Protein AF-A0A937VAP9-F1 (afdb_monomer_lite)

Radius of gyration: 16.81 Å; chains: 1; bounding box: 30×24×38 Å

Secondary structure (DSSP, 8-state):
-TTT--EE-TTSBEEESTTTT-BPPPP------HHHHHHH-TTPPPP--

Foldseek 3Di:
DVPQPFDADPQQATCDHPQHRDGDDDDDDDDDDPVVCCVVPVVDDDDDD

pLDDT: mean 93.33, std 3.64, range [78.75, 97.62]

Sequence (49 aa):
DLETGSEWTILGHASSGPLAGEKLVPVVAVNHFWFSWAAFSPETRIFMP

Structure (mmCIF, N/CA/C/O backbone):
data_AF-A0A937VAP9-F1
#
_entry.id   AF-A0A937VAP9-F1
#
loop_
_atom_site.group_PDB
_atom_site.id
_atom_site.type_symbol
_atom_site.label_atom_id
_atom_site.label_alt_id
_atom_site.label_comp_id
_atom_site.label_asym_id
_atom_site.label_entity_id
_atom_site.label_seq_id
_atom_site.pdbx_PDB_ins_code
_atom_site.Cartn_x
_atom_site.Cartn_y
_atom_site.Cartn_z
_atom_site.occupancy
_atom_site.B_iso_or_equiv
_atom_site.auth_seq_id
_atom_site.auth_comp_id
_atom_site.auth_asym_id
_atom_site.auth_atom_id
_atom_site.pdbx_PDB_model_num
ATOM 1 N N . ASP A 1 1 ? -12.347 6.333 7.528 1.00 89.88 1 ASP A N 1
ATOM 2 C CA . ASP A 1 1 ? -12.574 6.222 6.076 1.00 89.88 1 ASP A CA 1
ATOM 3 C C . ASP A 1 1 ? -14.009 6.630 5.777 1.00 89.88 1 ASP A C 1
ATOM 5 O O . ASP A 1 1 ? -14.803 6.720 6.709 1.00 89.88 1 ASP A O 1
ATOM 9 N N . LEU A 1 2 ? -14.324 6.950 4.520 1.00 91.31 2 LEU A N 1
ATOM 10 C CA . LEU A 1 2 ? -15.677 7.375 4.140 1.00 91.31 2 LEU A CA 1
ATOM 11 C C . LEU A 1 2 ? -16.573 6.192 3.755 1.00 91.31 2 LEU A C 1
ATOM 13 O O . LEU A 1 2 ? -17.787 6.310 3.881 1.00 91.31 2 LEU A O 1
ATOM 17 N N . GLU A 1 3 ? -16.005 5.065 3.313 1.00 92.12 3 GLU A N 1
ATOM 18 C CA . GLU A 1 3 ? -16.792 3.904 2.887 1.00 92.12 3 GLU A CA 1
ATOM 19 C C . GLU A 1 3 ? -17.479 3.172 4.052 1.00 92.12 3 GLU A C 1
ATOM 21 O O . GLU A 1 3 ? -18.628 2.755 3.933 1.00 92.12 3 GLU A O 1
ATOM 26 N N . THR A 1 4 ? -16.786 3.012 5.176 1.00 93.19 4 THR A N 1
ATOM 27 C CA . THR A 1 4 ? -17.218 2.231 6.348 1.00 93.19 4 THR A CA 1
ATOM 28 C C . THR A 1 4 ? -17.356 3.076 7.611 1.00 93.19 4 THR A C 1
ATOM 30 O O . THR A 1 4 ? -17.972 2.631 8.578 1.00 93.19 4 THR A O 1
ATOM 33 N N . GLY A 1 5 ? -16.790 4.288 7.628 1.00 95.19 5 GLY A N 1
ATOM 34 C CA . GLY A 1 5 ? -16.808 5.163 8.802 1.00 95.19 5 GLY A CA 1
ATOM 35 C C . GLY A 1 5 ? -15.890 4.707 9.943 1.00 95.19 5 GLY A C 1
ATOM 36 O O . GLY A 1 5 ? -16.104 5.117 11.081 1.00 95.19 5 GLY A O 1
ATOM 37 N N . SER A 1 6 ? -14.893 3.860 9.672 1.00 97.31 6 SER A N 1
ATOM 38 C CA . SER A 1 6 ? -13.932 3.377 10.673 1.00 97.31 6 SER A CA 1
ATOM 39 C C . SER A 1 6 ? -12.647 4.216 10.672 1.00 97.31 6 SER A C 1
ATOM 41 O O . SER A 1 6 ? -12.304 4.877 9.695 1.00 97.31 6 SER A O 1
ATOM 43 N N . GLU A 1 7 ? -11.888 4.228 11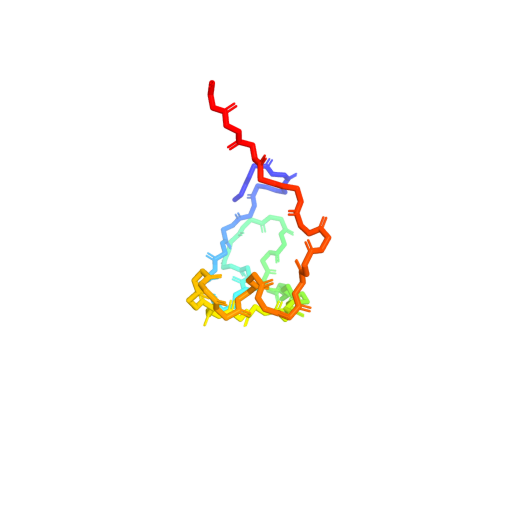.760 1.00 97.19 7 GLU A N 1
ATOM 44 C CA . GLU A 1 7 ? -10.534 4.800 11.751 1.00 97.19 7 GLU A CA 1
ATOM 45 C C . GLU A 1 7 ? -9.504 3.684 11.638 1.00 97.19 7 GLU A C 1
ATOM 47 O O . GLU A 1 7 ? -9.619 2.658 12.307 1.00 97.19 7 GLU A O 1
ATOM 52 N N . TRP A 1 8 ? -8.487 3.888 10.799 1.00 97.12 8 TRP A N 1
ATOM 53 C CA . TRP A 1 8 ? -7.497 2.865 10.476 1.00 97.12 8 TRP A CA 1
ATOM 54 C C . TRP A 1 8 ? -6.085 3.352 10.767 1.00 97.12 8 TRP A C 1
ATOM 56 O O . TRP A 1 8 ? -5.700 4.470 10.429 1.00 97.12 8 TRP A O 1
ATOM 66 N N . THR A 1 9 ? -5.286 2.468 11.349 1.00 95.38 9 THR A N 1
ATOM 67 C CA . THR A 1 9 ? -3.840 2.655 11.470 1.00 95.38 9 THR A CA 1
ATOM 68 C C . THR A 1 9 ? -3.148 2.426 10.126 1.00 95.38 9 THR A C 1
ATOM 70 O O . THR A 1 9 ? -3.675 1.747 9.244 1.00 95.38 9 THR A O 1
ATOM 73 N N . ILE A 1 10 ? -1.904 2.898 9.996 1.00 92.56 10 ILE A N 1
ATOM 74 C CA . ILE A 1 10 ? -1.091 2.682 8.785 1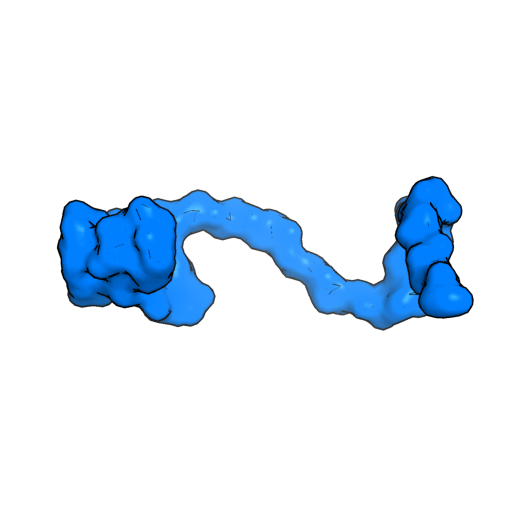.00 92.56 10 ILE A CA 1
ATOM 75 C C . ILE A 1 10 ? -0.832 1.194 8.481 1.00 92.56 10 ILE A C 1
ATOM 77 O O . ILE A 1 10 ? -0.545 0.830 7.347 1.00 92.56 10 ILE A O 1
ATOM 81 N N . LEU A 1 11 ? -0.953 0.324 9.489 1.00 93.25 11 LEU A N 1
ATOM 82 C CA . LEU A 1 11 ? -0.793 -1.127 9.355 1.00 93.25 11 LEU A CA 1
ATOM 83 C C . LEU A 1 11 ? -2.101 -1.843 8.971 1.00 93.25 11 LEU A C 1
ATOM 85 O O . LEU A 1 11 ? -2.135 -3.072 8.933 1.00 93.25 11 LEU A O 1
ATOM 89 N N . GLY A 1 12 ? -3.179 -1.093 8.722 1.00 95.12 12 GLY A N 1
ATOM 90 C CA . GLY A 1 12 ? -4.475 -1.632 8.313 1.00 95.12 12 GLY A CA 1
ATOM 91 C C . GLY A 1 12 ? -5.308 -2.220 9.451 1.00 95.12 12 GLY A C 1
ATOM 92 O O . GLY A 1 12 ? -6.214 -3.001 9.186 1.00 95.12 12 GLY A O 1
ATOM 93 N N . HIS A 1 13 ? -5.018 -1.875 10.708 1.00 97.19 13 HIS A N 1
ATOM 94 C CA . HIS A 1 13 ? -5.878 -2.225 11.847 1.00 97.19 13 HIS A CA 1
ATOM 95 C C . HIS A 1 13 ? -6.923 -1.137 12.091 1.00 97.19 13 HIS A C 1
ATOM 97 O O . HIS A 1 13 ? -6.543 0.036 12.172 1.00 97.19 13 HIS A O 1
ATOM 103 N N . ALA A 1 14 ? -8.189 -1.524 12.256 1.00 97.62 14 ALA A N 1
ATOM 104 C CA . ALA A 1 14 ? -9.262 -0.611 12.636 1.00 97.62 14 ALA A CA 1
ATOM 105 C C . ALA A 1 14 ? -9.177 -0.280 14.133 1.00 97.62 14 ALA A C 1
ATOM 107 O O . ALA A 1 14 ? -9.371 -1.150 14.987 1.00 97.62 14 ALA A O 1
ATOM 108 N N . SER A 1 15 ? -8.878 0.978 14.453 1.00 97.06 15 SER A N 1
ATOM 109 C CA . SER A 1 15 ? -8.749 1.466 15.830 1.00 97.06 15 SER A CA 1
ATOM 110 C C . SER A 1 15 ? -10.080 1.896 16.443 1.00 97.06 15 SER A C 1
ATOM 112 O O . SER A 1 15 ? -10.224 1.851 17.662 1.00 97.06 15 SER A O 1
ATOM 114 N N . SER A 1 16 ? -11.046 2.322 15.626 1.00 97.12 16 SER A N 1
ATOM 115 C CA . SER A 1 16 ? -12.367 2.769 16.078 1.00 97.12 16 SER A CA 1
ATOM 116 C C . SER A 1 16 ? -13.413 2.644 14.959 1.00 97.12 16 SER A C 1
ATOM 118 O O . SER A 1 16 ? -13.068 2.431 13.793 1.00 97.12 16 SER A O 1
ATOM 120 N N . GLY A 1 17 ? -14.693 2.775 15.316 1.00 95.31 17 GLY A N 1
ATOM 121 C CA . GLY A 1 17 ? -15.819 2.707 14.380 1.00 95.31 17 GLY A CA 1
ATOM 122 C C . GLY A 1 17 ? -16.378 1.292 14.170 1.00 95.31 17 GLY A C 1
ATOM 123 O O . GLY A 1 17 ? -16.060 0.382 14.940 1.00 95.31 17 GLY A O 1
ATOM 124 N N . PRO A 1 18 ? -17.245 1.101 13.159 1.00 97.38 18 PRO A N 1
ATOM 125 C CA . PRO A 1 18 ? -17.995 -0.143 12.965 1.00 97.38 18 PRO A CA 1
ATOM 126 C C . PRO A 1 18 ? -17.143 -1.402 12.780 1.00 97.38 18 PRO A C 1
ATOM 128 O O . PRO A 1 18 ? -17.614 -2.494 13.082 1.00 97.38 18 PRO A O 1
ATOM 131 N N . LEU A 1 19 ? -15.904 -1.259 12.301 1.00 96.88 19 LEU A N 1
ATOM 132 C CA . LEU A 1 19 ? -14.983 -2.373 12.066 1.00 96.88 19 LEU A CA 1
ATOM 133 C C . LEU A 1 19 ? -13.871 -2.473 13.121 1.00 96.88 19 LEU A C 1
ATOM 135 O O . LEU A 1 19 ? -12.876 -3.147 12.886 1.00 96.88 19 LEU A O 1
ATOM 139 N N . ALA A 1 20 ? -13.993 -1.810 14.276 1.00 97.00 20 ALA A N 1
ATOM 140 C CA . ALA A 1 20 ? -12.958 -1.834 15.312 1.00 97.00 20 ALA A CA 1
ATOM 141 C C . ALA A 1 20 ? -12.531 -3.270 15.689 1.00 97.00 20 ALA A C 1
ATOM 143 O O . ALA A 1 20 ? -13.362 -4.119 16.005 1.00 97.00 20 ALA A O 1
ATOM 144 N N . GLY A 1 21 ? -11.218 -3.522 15.677 1.00 96.31 21 GLY A N 1
ATOM 145 C CA . GLY A 1 21 ? -10.632 -4.849 15.913 1.00 96.31 21 GLY A CA 1
ATOM 146 C C . GLY A 1 21 ? -10.369 -5.671 14.646 1.00 96.31 21 GLY A C 1
ATOM 147 O O . GLY A 1 21 ? -9.576 -6.611 14.699 1.00 96.31 21 GLY A O 1
ATOM 148 N N . GLU A 1 22 ? -10.947 -5.290 13.506 1.00 97.62 22 GLU A N 1
ATOM 149 C CA . GLU A 1 22 ? -10.683 -5.925 12.213 1.00 97.62 22 GLU A CA 1
ATOM 150 C C . GLU A 1 22 ? -9.338 -5.492 11.610 1.00 97.62 22 GLU A C 1
ATOM 152 O O . GLU A 1 22 ? -8.736 -4.469 11.973 1.00 97.62 22 GLU A O 1
ATOM 157 N N . LYS A 1 23 ? -8.868 -6.287 10.641 1.00 96.75 23 LYS A N 1
ATOM 158 C CA . LYS A 1 23 ? -7.634 -6.031 9.895 1.00 96.75 23 LYS A CA 1
ATOM 159 C C . LYS A 1 23 ? -7.864 -6.133 8.390 1.00 96.75 23 LYS A C 1
ATOM 161 O O . LYS A 1 23 ? -8.397 -7.127 7.905 1.00 96.75 23 LYS A O 1
ATOM 166 N N . LEU A 1 24 ? -7.394 -5.132 7.648 1.00 94.88 24 LEU A N 1
ATOM 167 C CA . LEU A 1 24 ? -7.409 -5.149 6.187 1.00 94.88 24 LEU A CA 1
ATOM 168 C C . LEU A 1 24 ? -6.538 -6.279 5.633 1.00 94.88 24 LEU A C 1
ATOM 170 O O . LEU A 1 24 ? -5.466 -6.591 6.161 1.00 94.88 24 LEU A O 1
ATOM 174 N N . VAL A 1 25 ? -6.973 -6.841 4.506 1.00 94.69 25 VAL A N 1
ATOM 175 C CA . VAL A 1 25 ? -6.138 -7.747 3.718 1.00 94.69 25 VAL A CA 1
ATOM 176 C C . VAL A 1 25 ? -5.020 -6.920 3.073 1.00 94.69 25 VAL A C 1
ATOM 178 O O . VAL A 1 25 ? -5.316 -5.971 2.344 1.00 94.69 25 VAL A O 1
ATOM 181 N N . PRO A 1 26 ? -3.739 -7.238 3.328 1.00 91.88 26 PRO A N 1
ATOM 182 C CA . PRO A 1 26 ? -2.638 -6.502 2.732 1.00 91.88 26 PRO A CA 1
ATOM 183 C C . PRO A 1 26 ? -2.611 -6.728 1.220 1.00 91.88 26 PRO A C 1
ATOM 185 O O . PRO A 1 26 ? -2.717 -7.858 0.742 1.00 91.88 26 PRO A O 1
ATOM 188 N N . VAL A 1 27 ? -2.421 -5.644 0.474 1.00 91.38 27 VAL A N 1
ATOM 189 C CA . VAL A 1 27 ? -2.189 -5.690 -0.971 1.00 91.38 27 VAL A CA 1
ATOM 190 C C . VAL A 1 27 ? -0.707 -5.506 -1.262 1.00 91.38 27 VAL A C 1
ATOM 192 O O . VAL A 1 27 ? 0.012 -4.838 -0.515 1.00 91.38 27 VAL A O 1
ATOM 195 N N . VAL A 1 28 ? -0.237 -6.106 -2.354 1.00 90.00 28 VAL A N 1
AT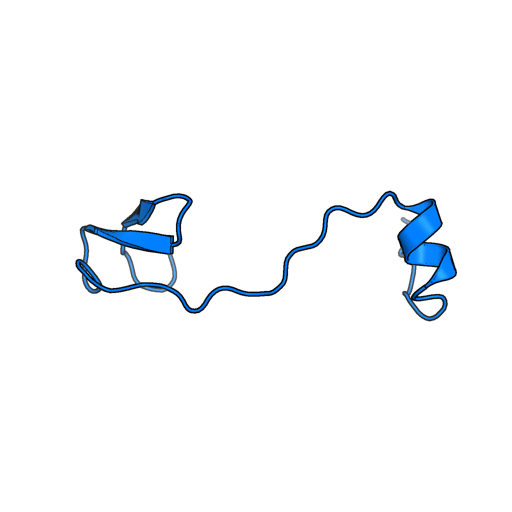OM 196 C CA . VAL A 1 28 ? 1.143 -5.923 -2.805 1.00 90.00 28 VAL A CA 1
ATOM 197 C C . VAL A 1 28 ? 1.308 -4.478 -3.264 1.00 90.00 28 VAL A C 1
ATOM 199 O O . VAL A 1 28 ? 0.722 -4.063 -4.261 1.00 90.00 28 VAL A O 1
ATOM 202 N N . ALA A 1 29 ? 2.113 -3.721 -2.525 1.00 87.56 29 ALA A N 1
ATOM 203 C CA . ALA A 1 29 ? 2.506 -2.365 -2.869 1.00 87.56 29 ALA A CA 1
ATOM 204 C C . ALA A 1 29 ? 4.010 -2.342 -3.134 1.00 87.56 29 ALA A C 1
ATOM 206 O O . ALA A 1 29 ? 4.799 -2.834 -2.325 1.00 87.56 29 ALA A O 1
ATOM 207 N N . VAL A 1 30 ? 4.409 -1.770 -4.268 1.00 88.94 30 VAL A N 1
ATOM 208 C CA . VAL A 1 30 ? 5.816 -1.663 -4.652 1.00 88.94 30 VAL A CA 1
ATOM 209 C C . VAL A 1 30 ? 6.116 -0.224 -5.040 1.00 88.94 30 VAL A C 1
ATOM 211 O O . VAL A 1 30 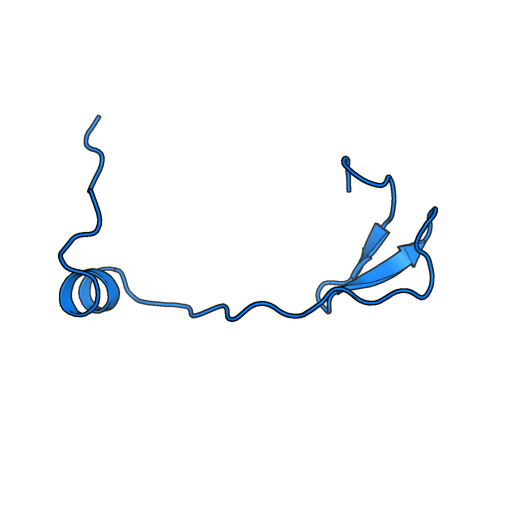? 5.436 0.364 -5.877 1.00 88.94 30 VAL A O 1
ATOM 214 N N . ASN A 1 31 ? 7.156 0.341 -4.430 1.00 89.81 31 ASN A N 1
ATOM 215 C CA . ASN A 1 31 ? 7.668 1.653 -4.800 1.00 89.81 31 ASN A CA 1
ATOM 216 C C . ASN A 1 31 ? 8.616 1.491 -5.994 1.00 89.81 31 ASN A C 1
ATOM 218 O O . ASN A 1 31 ? 9.774 1.113 -5.823 1.00 89.81 31 ASN A O 1
ATOM 222 N N . HIS A 1 32 ? 8.122 1.761 -7.201 1.00 91.31 32 HIS A N 1
ATOM 223 C CA . HIS A 1 32 ? 8.932 1.745 -8.417 1.00 91.31 32 HIS A CA 1
ATOM 224 C C . HIS A 1 32 ? 9.363 3.156 -8.811 1.00 91.31 32 HIS A C 1
ATOM 226 O O . HIS A 1 32 ? 8.563 4.091 -8.812 1.00 91.31 32 HIS A O 1
ATOM 232 N N . PHE A 1 33 ? 10.615 3.302 -9.248 1.00 93.19 33 PHE A N 1
ATOM 233 C CA . PHE A 1 33 ? 10.959 4.435 -10.101 1.00 93.19 33 PHE A CA 1
ATOM 234 C C . PH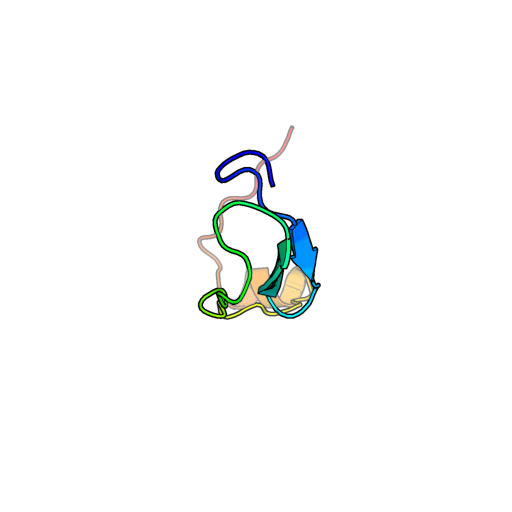E A 1 33 ? 10.202 4.322 -11.426 1.00 93.19 33 PHE A C 1
ATOM 236 O O . PHE A 1 33 ? 10.058 3.223 -11.969 1.00 93.19 33 PHE A O 1
ATOM 243 N N . TRP A 1 34 ? 9.784 5.459 -11.988 1.00 89.69 34 TRP A N 1
ATOM 244 C CA . TRP A 1 34 ? 9.008 5.487 -13.231 1.00 89.69 34 TRP A CA 1
ATOM 245 C C . TRP A 1 34 ? 9.675 4.717 -14.382 1.00 89.69 34 TRP A C 1
ATOM 247 O O . TRP A 1 34 ? 9.024 3.917 -15.048 1.00 89.69 34 TRP A O 1
ATOM 257 N N . PHE A 1 35 ? 10.988 4.880 -14.579 1.00 91.38 35 PHE A N 1
ATOM 258 C CA . PHE A 1 35 ? 11.713 4.181 -15.647 1.00 91.38 35 PHE A CA 1
ATOM 259 C C . PHE A 1 35 ? 11.723 2.653 -15.472 1.00 91.38 35 PHE A C 1
ATOM 261 O O . PHE A 1 35 ? 11.759 1.924 -16.457 1.00 91.38 35 PHE A O 1
ATOM 268 N N . SER A 1 36 ? 11.679 2.159 -14.229 1.00 94.62 36 SER A N 1
ATOM 269 C CA . SER A 1 36 ? 11.610 0.724 -13.949 1.00 94.62 36 SER A CA 1
ATOM 270 C C . SER A 1 36 ? 10.220 0.189 -14.273 1.00 94.62 36 SER A C 1
ATOM 272 O O . SER A 1 36 ? 10.115 -0.842 -14.929 1.00 94.62 36 SER A O 1
ATOM 274 N N . TRP A 1 37 ? 9.168 0.910 -13.877 1.00 94.25 37 TRP A N 1
ATOM 275 C CA . TRP A 1 37 ? 7.795 0.541 -14.218 1.00 94.25 37 TRP A CA 1
ATOM 276 C C . TRP A 1 37 ? 7.580 0.509 -15.734 1.00 94.25 37 TRP A C 1
ATOM 278 O O . TRP A 1 37 ? 7.083 -0.478 -16.262 1.00 94.25 37 TRP A O 1
ATOM 288 N N . ALA A 1 38 ? 8.039 1.538 -16.451 1.00 92.88 38 ALA A N 1
ATOM 289 C CA . ALA A 1 38 ? 7.919 1.606 -17.906 1.00 92.88 38 ALA A CA 1
ATOM 290 C C . ALA A 1 38 ? 8.627 0.439 -18.626 1.00 92.88 38 ALA A C 1
ATOM 292 O O . ALA A 1 38 ? 8.153 -0.011 -19.666 1.00 92.88 38 ALA A O 1
ATOM 293 N N . ALA A 1 39 ? 9.736 -0.070 -18.074 1.00 93.56 39 ALA A N 1
ATOM 294 C CA . ALA A 1 39 ? 10.441 -1.225 -18.628 1.00 93.56 39 ALA A CA 1
ATOM 295 C C . ALA A 1 39 ? 9.708 -2.558 -18.380 1.00 93.56 39 ALA A C 1
ATOM 297 O O . ALA A 1 39 ? 9.760 -3.443 -19.231 1.00 93.56 39 ALA A O 1
ATOM 298 N N . PHE A 1 40 ? 9.040 -2.711 -17.230 1.00 93.31 40 PHE A N 1
ATOM 299 C CA . PHE A 1 40 ? 8.363 -3.957 -16.839 1.00 93.31 40 PHE A CA 1
ATOM 300 C C . PHE A 1 40 ? 6.872 -4.015 -17.203 1.00 93.31 40 PHE A C 1
ATOM 302 O O . PHE A 1 40 ? 6.309 -5.105 -17.257 1.00 93.31 40 PHE A O 1
ATOM 309 N N . SER A 1 41 ? 6.240 -2.873 -17.467 1.00 93.19 41 SER A N 1
ATOM 310 C CA . SER A 1 41 ? 4.822 -2.757 -17.836 1.00 93.19 41 SER A CA 1
ATOM 311 C C . SER A 1 41 ? 4.653 -1.813 -19.036 1.00 93.19 41 SER A C 1
ATOM 313 O O . SER A 1 41 ? 4.062 -0.733 -18.899 1.00 93.19 41 SER A O 1
ATOM 315 N N . PRO A 1 42 ? 5.202 -2.180 -20.211 1.00 93.12 42 PRO A N 1
ATOM 316 C CA . PRO A 1 42 ? 5.283 -1.306 -21.385 1.00 93.12 42 PRO A CA 1
ATOM 317 C C . PRO A 1 42 ? 3.916 -0.916 -21.969 1.00 93.12 42 PRO A C 1
ATOM 319 O O . PRO A 1 42 ? 3.798 0.106 -22.639 1.00 93.12 42 PRO A O 1
ATOM 322 N N . GLU A 1 43 ? 2.870 -1.696 -21.705 1.00 96.19 43 GLU A N 1
ATOM 323 C CA . GLU A 1 43 ? 1.485 -1.432 -22.108 1.00 96.19 43 GLU A CA 1
ATOM 324 C C . GLU A 1 43 ? 0.770 -0.377 -21.248 1.00 96.19 43 GLU A C 1
ATOM 326 O O . GLU A 1 43 ? -0.362 0.010 -21.557 1.00 96.19 43 GLU A O 1
ATOM 331 N N . THR A 1 44 ? 1.410 0.107 -20.177 1.00 93.94 44 THR A N 1
ATOM 332 C CA . THR A 1 44 ? 0.852 1.158 -19.318 1.00 93.94 44 THR A CA 1
ATOM 333 C C . THR A 1 44 ? 0.562 2.408 -20.150 1.00 93.94 44 THR A C 1
ATOM 335 O O . THR A 1 44 ? 1.469 3.056 -20.673 1.00 93.94 44 THR A O 1
ATOM 338 N N . ARG A 1 45 ? -0.717 2.788 -20.253 1.00 93.19 45 ARG A N 1
ATOM 339 C CA . ARG A 1 45 ? -1.118 3.999 -20.975 1.00 93.19 45 ARG A CA 1
ATOM 340 C C . ARG A 1 45 ? -0.675 5.240 -20.198 1.00 93.19 45 ARG A C 1
ATOM 342 O O . ARG A 1 45 ? -1.118 5.463 -19.075 1.00 93.19 45 ARG A O 1
ATOM 349 N N . ILE A 1 46 ? 0.141 6.075 -20.833 1.00 91.69 46 ILE A N 1
ATOM 350 C CA . ILE A 1 46 ? 0.526 7.388 -20.309 1.00 91.69 46 ILE A CA 1
ATOM 351 C C . ILE A 1 46 ? -0.525 8.405 -20.753 1.00 91.69 46 ILE A C 1
ATOM 353 O O . ILE A 1 46 ? -0.775 8.558 -21.949 1.00 91.69 46 ILE A O 1
ATOM 357 N N . PHE A 1 47 ? -1.146 9.092 -19.797 1.00 89.94 47 PHE A N 1
ATOM 358 C CA . PHE A 1 47 ? -2.016 10.225 -20.094 1.00 89.94 47 PHE A CA 1
ATOM 359 C C . PHE A 1 47 ? -1.172 11.496 -20.226 1.00 89.94 47 PHE A C 1
ATOM 361 O O . PHE A 1 47 ? -0.379 11.804 -19.336 1.00 89.94 47 PHE A O 1
ATOM 368 N N . MET A 1 48 ? -1.339 12.218 -21.333 1.00 84.19 48 MET A N 1
ATOM 369 C CA . MET A 1 48 ? -0.785 13.558 -21.521 1.00 84.19 48 MET A CA 1
ATOM 370 C C . MET A 1 48 ? -1.940 14.569 -21.484 1.00 84.19 48 MET A C 1
ATOM 372 O O . MET A 1 48 ? -3.003 14.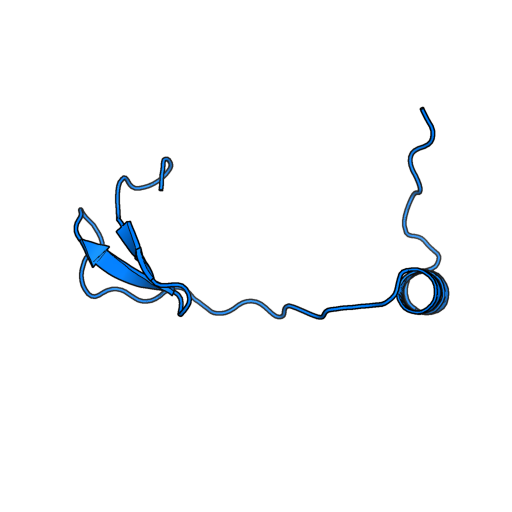249 -22.021 1.00 84.19 48 MET A O 1
ATOM 376 N N . PRO A 1 49 ? -1.759 15.726 -20.823 1.00 78.75 49 PRO A N 1
ATOM 377 C CA . PRO A 1 49 ? -2.767 16.780 -20.766 1.00 78.75 49 PRO A CA 1
ATOM 378 C C . PRO A 1 49 ? -3.033 17.428 -22.129 1.00 78.75 49 PRO A C 1
ATOM 380 O O . PRO A 1 49 ? -2.120 17.420 -22.988 1.00 78.75 49 PRO A O 1
#